Protein AF-A0A8T7BFF5-F1 (afdb_monomer)

Foldseek 3Di:
DVVCCVVVVDDPVVVVVVLVVCVVVQQWDWDDDPPDTDIDGDPNVVVVVVVVVVVVVVVVVVVCVVQPVVRVVVVVVVVVVVVVVVD

Secondary structure (DSSP, 8-state):
-HHHHHHH---HHHHHHHHHHHHHTTSEEEEE-SS-EEEEE-HHHHHHHHHHHHHHHHHHHHHHHHH-HHHHHHHHHHHHHHHHH--

pLDDT: mean 82.61, std 10.08, range [43.62, 95.81]

Solvent-accessible surface area (backbone atoms only — not comparable to full-atom values): 4967 Å² total; per-residue (Å²): 109,74,67,54,33,71,74,70,70,49,60,66,70,58,52,50,52,52,51,51,53,34,36,76,68,56,26,28,46,77,49,75,55,102,86,49,79,44,78,45,68,31,73,65,24,49,53,52,52,50,52,50,52,51,50,53,51,53,50,50,52,49,51,37,68,74,54,36,66,69,51,47,50,50,50,52,54,51,50,49,54,55,55,65,70,77,106

Structure (mmCIF, N/CA/C/O backbone):
data_AF-A0A8T7BFF5-F1
#
_entry.id   AF-A0A8T7BFF5-F1
#
loop_
_atom_site.group_PDB
_atom_site.id
_atom_site.type_symbol
_atom_site.label_atom_id
_atom_site.label_alt_id
_atom_site.label_comp_id
_atom_site.label_asym_id
_atom_site.label_entity_id
_atom_site.label_seq_id
_atom_site.pdbx_PDB_ins_code
_atom_site.Cartn_x
_atom_site.Cartn_y
_atom_site.Cartn_z
_atom_site.occupancy
_atom_site.B_iso_or_equiv
_atom_site.auth_seq_id
_atom_site.auth_comp_id
_atom_site.auth_asym_id
_atom_site.auth_atom_id
_atom_site.pdbx_PDB_model_num
ATOM 1 N N . VAL A 1 1 ? -4.613 12.199 10.098 1.00 63.75 1 VAL A N 1
ATOM 2 C CA . VAL A 1 1 ? -5.197 12.486 8.761 1.00 63.75 1 VAL A CA 1
ATOM 3 C C . VAL A 1 1 ? -4.543 13.703 8.124 1.00 63.75 1 VAL A C 1
ATOM 5 O O . VAL A 1 1 ? -4.102 13.606 6.988 1.00 63.75 1 VAL A O 1
ATOM 8 N N . ASP A 1 2 ? -4.413 14.815 8.848 1.00 74.44 2 ASP A N 1
ATOM 9 C CA . ASP A 1 2 ? -3.907 16.071 8.269 1.00 74.44 2 ASP A CA 1
ATOM 10 C C . ASP A 1 2 ? -2.447 15.975 7.795 1.00 74.44 2 ASP A C 1
ATOM 12 O O . ASP A 1 2 ? -2.110 16.478 6.727 1.00 74.44 2 ASP A O 1
ATOM 16 N N . GLU A 1 3 ? -1.592 15.243 8.514 1.00 78.50 3 GLU A N 1
ATOM 17 C CA . GLU A 1 3 ? -0.236 14.924 8.040 1.00 78.50 3 GLU A CA 1
ATOM 18 C C . GLU A 1 3 ? -0.236 14.019 6.8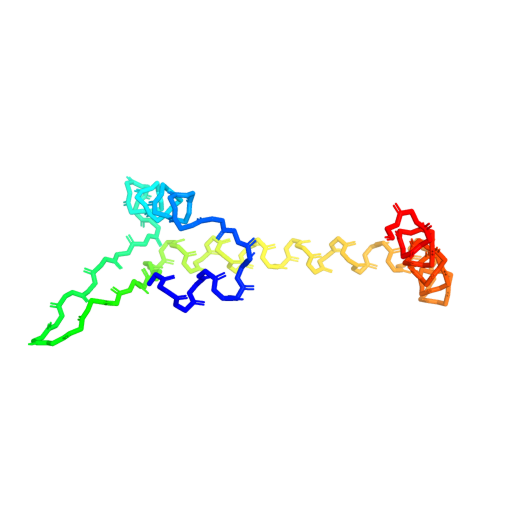00 1.00 78.50 3 GLU A C 1
ATOM 20 O O . GLU A 1 3 ? 0.525 14.258 5.866 1.00 78.50 3 GLU A O 1
ATOM 25 N N . MET A 1 4 ? -1.131 13.026 6.732 1.00 77.38 4 MET A N 1
ATOM 26 C CA . MET A 1 4 ? -1.253 12.147 5.558 1.00 77.38 4 MET A CA 1
ATOM 27 C C . MET A 1 4 ? -1.677 12.929 4.310 1.00 77.38 4 MET A C 1
ATOM 29 O O . MET A 1 4 ? -1.168 12.659 3.227 1.00 77.38 4 MET A O 1
ATOM 33 N N . CYS A 1 5 ? -2.534 13.946 4.460 1.00 77.94 5 CYS A N 1
ATOM 34 C CA . CYS A 1 5 ? -2.917 14.834 3.357 1.00 77.94 5 CYS A CA 1
ATOM 35 C C . CYS A 1 5 ? -1.706 15.597 2.799 1.00 77.94 5 CYS A C 1
ATOM 37 O O . CYS A 1 5 ? -1.572 15.736 1.585 1.00 77.94 5 CYS A O 1
ATOM 39 N N . LYS A 1 6 ? -0.787 16.041 3.671 1.00 79.94 6 LYS A N 1
ATOM 40 C CA . LYS A 1 6 ? 0.442 16.743 3.264 1.00 79.94 6 LYS A CA 1
ATOM 41 C C . LYS A 1 6 ? 1.416 15.833 2.512 1.00 79.94 6 LYS A C 1
ATOM 43 O O . LYS A 1 6 ? 2.037 16.276 1.552 1.00 79.94 6 LYS A O 1
ATOM 48 N N . VAL A 1 7 ? 1.552 14.580 2.949 1.00 81.75 7 VAL A N 1
ATOM 49 C CA . VAL A 1 7 ? 2.527 13.630 2.385 1.00 81.75 7 VAL A CA 1
ATOM 50 C C . VAL A 1 7 ? 2.026 12.999 1.087 1.00 81.75 7 VAL A C 1
ATOM 52 O O . VAL A 1 7 ? 2.765 12.938 0.109 1.00 81.75 7 VAL A O 1
ATOM 55 N N . ILE A 1 8 ? 0.775 12.538 1.067 1.00 80.19 8 ILE A N 1
ATOM 56 C CA . ILE A 1 8 ? 0.231 11.722 -0.028 1.00 80.19 8 ILE A CA 1
ATOM 57 C C . ILE A 1 8 ? -0.362 12.610 -1.140 1.00 80.19 8 ILE A C 1
ATOM 59 O O . ILE A 1 8 ? -0.552 12.146 -2.258 1.00 80.19 8 ILE A O 1
ATOM 63 N N . LYS A 1 9 ? -0.594 13.908 -0.869 1.00 83.88 9 LYS A N 1
ATOM 64 C CA . LYS A 1 9 ? -1.168 14.889 -1.814 1.00 83.88 9 LYS A CA 1
ATOM 65 C C . LYS A 1 9 ? -2.507 14.446 -2.427 1.00 83.88 9 LYS A C 1
ATOM 67 O O . LYS A 1 9 ? -2.834 14.817 -3.549 1.00 83.88 9 LYS A O 1
ATOM 72 N N . ILE A 1 10 ? -3.281 13.671 -1.672 1.00 82.88 10 ILE A N 1
ATOM 73 C CA . ILE A 1 10 ? -4.643 13.246 -2.008 1.00 82.88 10 ILE A CA 1
ATOM 74 C C . ILE A 1 10 ? -5.634 14.083 -1.175 1.00 82.88 10 ILE A C 1
ATOM 76 O O . ILE A 1 10 ? -5.310 14.439 -0.033 1.00 82.88 10 ILE A O 1
ATOM 80 N N . PRO A 1 11 ? -6.830 14.413 -1.701 1.00 86.38 11 PRO A N 1
ATOM 81 C CA . PRO A 1 11 ? -7.876 15.102 -0.952 1.00 86.38 11 PRO A CA 1
ATOM 82 C C . PRO A 1 11 ? -8.243 14.423 0.378 1.00 86.38 11 PRO A C 1
ATOM 84 O O . PRO A 1 11 ? -8.230 13.199 0.521 1.00 86.38 11 PRO A O 1
A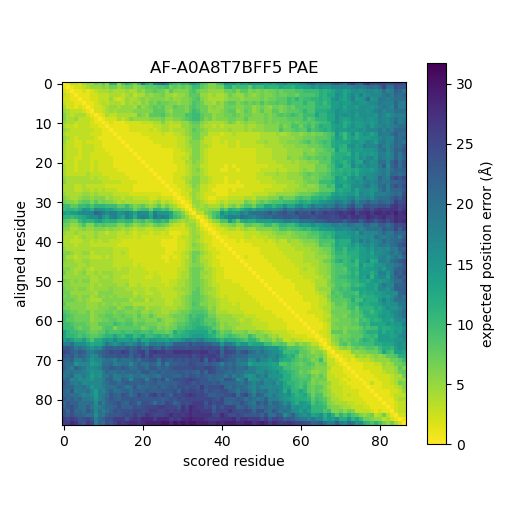TOM 87 N N . ARG A 1 12 ? -8.611 15.230 1.383 1.00 86.12 12 ARG A N 1
ATOM 88 C CA . ARG A 1 12 ? -8.900 14.746 2.747 1.00 86.12 12 ARG A CA 1
ATOM 89 C C . ARG A 1 12 ? -10.032 13.716 2.793 1.00 86.12 12 ARG A C 1
ATOM 91 O O . ARG A 1 12 ? -9.938 12.749 3.543 1.00 86.12 12 ARG A O 1
ATOM 98 N N . ASN A 1 13 ? -11.089 13.937 2.015 1.00 89.38 13 ASN A N 1
ATOM 99 C CA . ASN A 1 13 ? -12.233 13.032 1.891 1.00 89.38 13 ASN A CA 1
ATOM 100 C C . ASN A 1 13 ? -11.811 11.661 1.343 1.00 89.38 13 ASN A C 1
ATOM 102 O O . ASN A 1 13 ? -12.204 10.636 1.890 1.00 89.38 13 ASN A O 1
ATOM 106 N N . GLU A 1 14 ? -10.962 11.630 0.319 1.00 88.50 14 GLU A N 1
ATOM 107 C CA . GLU A 1 14 ? -10.440 10.382 -0.244 1.00 88.50 14 GLU A CA 1
ATOM 108 C C . GLU A 1 14 ? -9.543 9.644 0.752 1.00 88.50 14 GLU A C 1
ATOM 110 O O . GLU A 1 14 ? -9.690 8.440 0.947 1.00 88.50 14 GLU A O 1
ATOM 115 N N . ILE A 1 15 ? -8.676 10.363 1.473 1.00 88.50 15 ILE A N 1
ATOM 116 C CA . ILE A 1 15 ? -7.845 9.766 2.528 1.00 88.50 15 ILE A CA 1
ATOM 117 C C . ILE A 1 15 ? -8.711 9.138 3.624 1.00 88.50 15 ILE A C 1
ATOM 119 O O . ILE A 1 15 ? -8.396 8.052 4.105 1.00 88.50 15 ILE A O 1
ATOM 123 N N . GLN A 1 16 ? -9.812 9.784 4.011 1.00 89.81 16 GLN A N 1
ATOM 124 C CA . GLN A 1 16 ? -10.746 9.220 4.986 1.00 89.81 16 GLN A CA 1
ATOM 125 C C . GLN A 1 16 ? -11.405 7.934 4.476 1.00 89.81 16 GLN A C 1
ATOM 127 O O . GLN A 1 16 ? -11.486 6.972 5.237 1.00 89.81 16 GLN A O 1
ATOM 132 N N . ILE A 1 17 ? -11.816 7.890 3.205 1.00 92.25 17 ILE A N 1
ATOM 133 C CA . ILE A 1 17 ? -12.381 6.685 2.579 1.00 92.25 17 ILE A CA 1
ATOM 134 C C . ILE A 1 17 ? -11.354 5.546 2.589 1.00 92.25 17 ILE A C 1
ATOM 136 O O . ILE A 1 17 ? -11.664 4.448 3.047 1.00 92.25 17 ILE A O 1
ATOM 140 N N . ILE A 1 18 ? -10.113 5.823 2.177 1.00 90.62 18 ILE A N 1
ATOM 141 C CA . ILE A 1 18 ? -9.025 4.835 2.156 1.00 90.62 18 ILE A CA 1
ATOM 142 C C . ILE A 1 18 ? -8.747 4.296 3.564 1.00 90.62 18 ILE A C 1
ATOM 144 O O . ILE A 1 18 ? -8.613 3.091 3.755 1.00 90.62 18 ILE A O 1
ATOM 148 N N . ILE A 1 19 ? -8.684 5.170 4.574 1.00 90.44 19 ILE A N 1
ATOM 149 C CA . ILE A 1 19 ? -8.468 4.757 5.967 1.00 90.44 19 ILE A CA 1
ATOM 150 C C . ILE A 1 19 ? -9.598 3.840 6.441 1.00 90.44 19 ILE A C 1
ATOM 152 O O . ILE A 1 19 ? -9.320 2.801 7.037 1.00 90.44 19 ILE A O 1
ATOM 156 N N . GLN A 1 20 ? -10.856 4.194 6.166 1.00 92.62 20 GLN A N 1
ATOM 157 C CA . GLN A 1 20 ? -12.002 3.363 6.541 1.00 92.62 20 GLN A CA 1
ATOM 158 C C . GLN A 1 20 ? -11.970 1.998 5.856 1.00 92.62 20 GLN A C 1
ATOM 160 O O . GLN A 1 20 ? -12.250 0.985 6.493 1.00 92.62 20 GLN A O 1
ATOM 165 N N . GLU A 1 21 ? -11.567 1.941 4.590 1.00 94.81 21 GLU A N 1
ATOM 16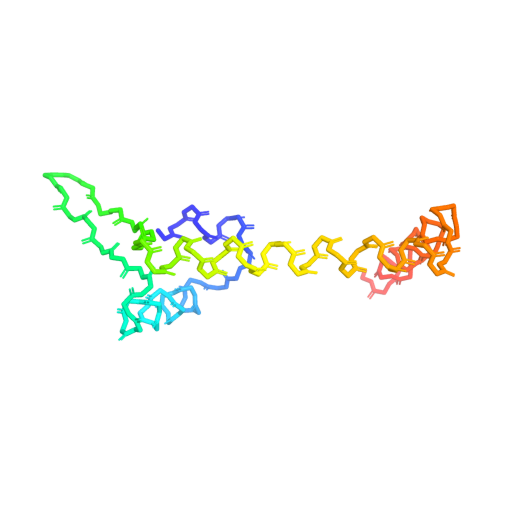6 C CA . GLU A 1 21 ? -11.411 0.679 3.873 1.00 94.81 21 GLU A CA 1
ATOM 167 C C . GLU A 1 21 ? -10.273 -0.185 4.445 1.00 94.81 21 GLU A C 1
ATOM 169 O O . GLU A 1 21 ? -10.407 -1.401 4.579 1.00 94.81 21 GLU A O 1
ATOM 174 N N . LEU A 1 22 ? -9.150 0.424 4.831 1.00 93.44 22 LEU A N 1
ATOM 175 C CA . LEU A 1 22 ? -8.053 -0.301 5.474 1.00 93.44 22 LEU A CA 1
ATOM 176 C C . LEU A 1 22 ? -8.465 -0.853 6.844 1.00 93.44 22 LEU A C 1
ATOM 178 O O . LEU A 1 22 ? -8.080 -1.971 7.188 1.00 93.44 22 LEU A O 1
ATOM 182 N N . ILE A 1 23 ? -9.267 -0.104 7.603 1.00 94.31 23 ILE A N 1
ATOM 183 C CA . ILE A 1 23 ? -9.813 -0.555 8.888 1.00 94.31 23 ILE A CA 1
ATOM 184 C C . ILE A 1 23 ? -10.819 -1.690 8.678 1.00 94.31 23 ILE A C 1
ATOM 186 O O . ILE A 1 23 ? -10.712 -2.723 9.336 1.00 94.31 23 ILE A O 1
ATOM 190 N N . SER A 1 24 ? -11.754 -1.554 7.732 1.00 95.81 24 SER A N 1
ATOM 191 C CA . SER A 1 24 ? -12.775 -2.579 7.469 1.00 95.81 24 SER A CA 1
ATOM 192 C C . SER A 1 24 ? -12.181 -3.905 6.987 1.00 95.81 24 SER A C 1
ATOM 194 O O . SER A 1 24 ? -12.743 -4.967 7.247 1.00 95.81 24 SER A O 1
ATOM 196 N N . LYS A 1 25 ? -11.007 -3.863 6.346 1.00 94.81 25 LYS A N 1
ATOM 197 C CA . LYS A 1 25 ? -10.238 -5.047 5.936 1.00 94.81 25 LYS A CA 1
ATOM 198 C C . LYS A 1 25 ? -9.286 -5.578 7.015 1.00 94.81 25 LYS A C 1
ATOM 200 O O . LYS A 1 25 ? -8.527 -6.505 6.740 1.00 94.81 25 LYS A O 1
ATOM 205 N N . GLY A 1 26 ? -9.283 -4.995 8.215 1.00 93.88 26 GLY A N 1
ATOM 206 C CA . GLY A 1 26 ? -8.403 -5.392 9.318 1.00 93.88 26 GLY A CA 1
ATOM 207 C C . GLY A 1 26 ? -6.917 -5.117 9.061 1.00 93.88 26 GLY A C 1
ATOM 208 O O . GLY A 1 26 ? -6.054 -5.753 9.665 1.00 93.88 26 GLY A O 1
ATOM 209 N N . LEU A 1 27 ? -6.596 -4.202 8.142 1.00 93.69 27 LEU A N 1
ATOM 210 C CA . LEU A 1 27 ? -5.226 -3.837 7.764 1.00 93.69 27 LEU A CA 1
ATOM 211 C C . LEU A 1 27 ? -4.711 -2.625 8.543 1.00 93.69 27 LEU A C 1
ATOM 213 O O . LEU A 1 27 ? -3.501 -2.442 8.671 1.00 93.69 27 LEU A O 1
ATOM 217 N N . ALA A 1 28 ? -5.617 -1.810 9.073 1.00 93.69 28 ALA A N 1
ATOM 218 C CA . 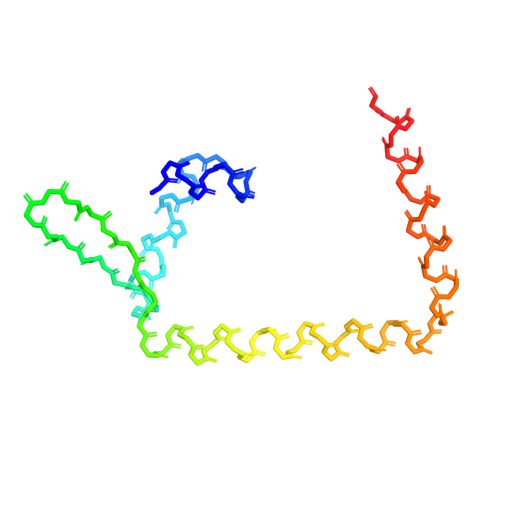ALA A 1 28 ? -5.305 -0.681 9.930 1.00 93.69 28 ALA A CA 1
ATOM 219 C C . ALA A 1 28 ? -6.209 -0.667 11.165 1.00 93.69 28 ALA A C 1
ATOM 221 O O . ALA A 1 28 ? -7.319 -1.189 11.152 1.00 93.69 28 ALA A O 1
ATOM 222 N N . GLU A 1 29 ? -5.728 -0.036 12.225 1.00 92.25 29 GLU A N 1
ATOM 223 C CA . GLU A 1 29 ? -6.439 0.152 13.481 1.00 92.25 29 GLU A CA 1
ATOM 224 C C . GLU A 1 29 ? -6.296 1.598 13.961 1.00 92.25 29 GLU A C 1
ATOM 226 O O . GLU A 1 29 ? -5.282 2.269 13.726 1.00 92.25 29 GLU A O 1
ATOM 231 N N . VAL A 1 30 ? -7.337 2.082 14.635 1.00 89.88 30 VAL A N 1
ATOM 232 C CA . VAL A 1 30 ? -7.358 3.411 15.240 1.00 89.88 30 VAL A CA 1
ATOM 233 C C . VAL A 1 30 ? -7.061 3.265 16.722 1.00 89.88 30 VAL A C 1
ATOM 235 O O . VAL A 1 30 ? -7.824 2.657 17.462 1.00 89.88 30 VAL A O 1
ATOM 238 N N . ASN A 1 31 ? -5.958 3.862 17.152 1.00 86.06 31 ASN A N 1
ATOM 239 C CA . ASN A 1 31 ? -5.576 3.951 18.549 1.00 86.06 31 ASN A CA 1
ATOM 240 C C . ASN A 1 31 ? -5.942 5.345 19.067 1.00 86.06 31 ASN A C 1
ATOM 242 O O . ASN A 1 31 ? -5.246 6.328 18.785 1.00 86.06 31 ASN A O 1
ATOM 246 N N . THR A 1 32 ? -7.050 5.427 19.801 1.00 80.56 32 THR A N 1
ATOM 247 C CA . THR A 1 32 ? -7.488 6.620 20.536 1.00 80.56 32 THR A CA 1
ATOM 248 C C . THR A 1 32 ? -6.902 6.596 21.944 1.00 80.56 32 THR A C 1
ATOM 250 O O . THR A 1 32 ? -7.387 5.871 22.808 1.00 80.56 32 THR A O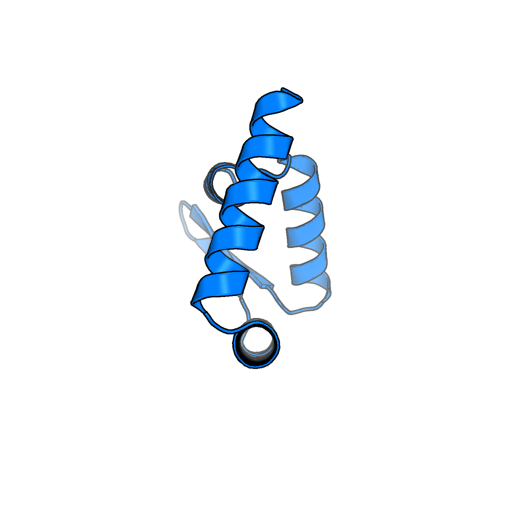 1
ATOM 253 N N . GLY A 1 33 ? -5.840 7.372 22.165 1.00 78.44 33 GLY A N 1
ATOM 254 C CA . GLY A 1 33 ? -5.315 7.654 23.504 1.00 78.44 33 GLY A CA 1
ATOM 255 C C . GLY A 1 33 ? -5.880 8.958 24.076 1.00 78.44 33 GLY A C 1
ATOM 256 O O . GLY A 1 33 ? -6.582 9.690 23.381 1.00 78.44 33 GLY A O 1
ATOM 257 N N . ASN A 1 34 ? -5.504 9.286 25.317 1.00 66.94 34 ASN A N 1
ATOM 258 C CA . ASN A 1 34 ? -6.060 10.380 26.137 1.00 66.94 34 ASN A CA 1
ATOM 259 C C . ASN A 1 34 ? -6.044 11.795 25.508 1.00 66.94 34 ASN A C 1
ATOM 261 O O . ASN A 1 34 ? -6.668 12.695 26.059 1.00 66.94 34 ASN A O 1
ATOM 265 N N . ALA A 1 35 ? -5.354 12.016 24.383 1.00 68.31 35 ALA A N 1
ATOM 266 C CA . ALA A 1 35 ? -5.373 13.297 23.665 1.00 68.31 35 ALA A CA 1
ATOM 267 C C . ALA A 1 35 ? -5.172 13.198 22.140 1.00 68.31 35 ALA A C 1
ATOM 269 O O . ALA A 1 35 ? -5.322 14.202 21.454 1.00 68.31 35 ALA A O 1
ATOM 270 N N . ASN A 1 36 ? -4.840 12.021 21.592 1.00 73.81 36 ASN A N 1
ATOM 271 C CA . ASN A 1 36 ? -4.493 11.866 20.178 1.00 73.81 36 ASN A CA 1
ATOM 272 C C . ASN A 1 36 ? -5.110 10.604 19.575 1.00 73.81 36 ASN A C 1
ATOM 274 O O . ASN A 1 36 ? -5.039 9.515 20.147 1.00 73.81 36 ASN A O 1
ATOM 278 N N . THR A 1 37 ? -5.655 10.762 18.369 1.00 79.19 37 THR A N 1
ATOM 279 C CA . THR A 1 37 ? -6.077 9.651 17.514 1.00 79.19 37 THR A CA 1
ATOM 280 C C . THR A 1 37 ? -4.945 9.327 16.549 1.00 79.19 37 THR A C 1
ATOM 282 O O . THR A 1 37 ? -4.585 10.155 15.712 1.00 79.19 37 THR A O 1
ATOM 285 N N . SER A 1 38 ? -4.379 8.127 16.657 1.00 85.44 38 SER A N 1
ATOM 286 C CA . SER A 1 38 ? -3.355 7.633 15.733 1.00 85.44 38 SER A CA 1
ATOM 287 C C . SER A 1 38 ? -3.890 6.460 14.921 1.00 85.44 38 SER A C 1
ATOM 289 O O . SER A 1 38 ? -4.696 5.675 15.410 1.00 85.44 38 SER A O 1
ATOM 291 N N . ILE A 1 39 ? -3.447 6.350 13.671 1.00 88.31 39 ILE A N 1
ATOM 292 C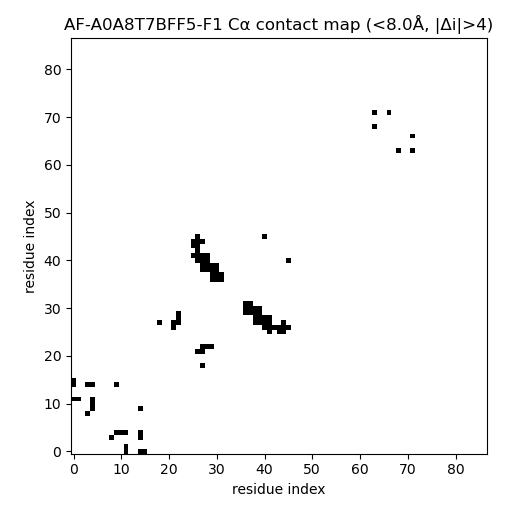 CA . ILE A 1 39 ? -3.762 5.215 12.802 1.00 88.31 39 ILE A CA 1
ATOM 293 C C . ILE A 1 39 ? -2.486 4.396 12.673 1.00 88.31 39 ILE A C 1
ATOM 295 O O . ILE A 1 39 ? -1.436 4.948 12.340 1.00 88.31 39 ILE A O 1
ATOM 299 N N . LYS A 1 40 ? -2.570 3.097 12.947 1.00 91.19 40 LYS A N 1
ATOM 300 C CA . LYS A 1 40 ? -1.455 2.160 12.794 1.00 91.19 40 LYS A CA 1
ATOM 301 C C . LYS A 1 40 ? -1.865 1.010 11.891 1.00 91.19 40 LYS A C 1
ATOM 303 O O . LYS A 1 40 ? -3.040 0.675 11.806 1.00 91.19 40 LYS A O 1
ATOM 308 N N . LEU A 1 41 ? -0.893 0.416 11.207 1.00 92.38 41 LEU A N 1
ATOM 309 C CA . LEU A 1 41 ? -1.114 -0.845 10.507 1.00 92.38 41 LEU A CA 1
ATOM 310 C C . LEU A 1 41 ? -1.179 -1.982 11.526 1.00 92.38 41 LEU A C 1
ATOM 312 O O . LEU A 1 41 ? -0.372 -2.026 12.457 1.00 92.38 41 LEU A O 1
ATOM 316 N N . THR A 1 42 ? -2.095 -2.919 11.308 1.00 94.62 42 THR A N 1
ATOM 317 C CA . THR A 1 42 ? -2.110 -4.188 12.042 1.00 94.62 42 THR A CA 1
ATOM 318 C C . THR A 1 42 ? -0.923 -5.053 11.607 1.00 94.62 42 THR A C 1
ATOM 320 O O . THR A 1 42 ? -0.216 -4.733 10.644 1.00 94.62 42 THR A O 1
ATOM 323 N N . GLN A 1 43 ? -0.699 -6.191 12.270 1.00 93.94 43 GLN A N 1
ATOM 324 C CA . GLN A 1 43 ? 0.293 -7.165 11.802 1.00 93.94 43 GLN A CA 1
ATOM 325 C C . GLN A 1 43 ? 0.032 -7.577 10.340 1.00 93.94 43 GLN A C 1
ATOM 327 O O . GLN A 1 43 ? 0.940 -7.511 9.513 1.00 93.94 43 GLN A O 1
ATOM 332 N N . ALA A 1 44 ? -1.221 -7.897 10.000 1.00 92.31 44 ALA A N 1
ATOM 333 C CA . ALA A 1 44 ? -1.617 -8.252 8.638 1.00 92.31 44 ALA A CA 1
ATOM 334 C C . ALA A 1 44 ? -1.392 -7.098 7.642 1.00 92.31 44 ALA A C 1
ATOM 336 O O . ALA A 1 44 ? -0.943 -7.321 6.514 1.00 92.31 44 ALA A O 1
ATOM 337 N N . GLY A 1 45 ? -1.661 -5.855 8.058 1.00 93.31 45 GLY A N 1
ATOM 338 C CA . GLY A 1 45 ? -1.355 -4.660 7.271 1.00 93.31 45 GLY A CA 1
ATOM 339 C C . GLY A 1 45 ? 0.139 -4.501 6.989 1.00 93.31 45 GLY A C 1
ATOM 340 O O . GLY A 1 45 ? 0.524 -4.231 5.852 1.00 93.31 45 GLY A O 1
ATOM 341 N N . ASN A 1 46 ? 0.984 -4.725 7.998 1.00 92.62 46 ASN A N 1
ATOM 342 C CA . ASN A 1 46 ? 2.442 -4.652 7.875 1.00 92.62 46 ASN A CA 1
ATOM 343 C C . ASN A 1 46 ? 3.028 -5.758 6.985 1.00 92.62 46 ASN A C 1
ATOM 345 O O . ASN A 1 46 ? 3.939 -5.510 6.197 1.00 92.62 46 ASN A O 1
ATOM 349 N N . GLU A 1 47 ? 2.515 -6.982 7.081 1.00 93.31 47 GLU A N 1
ATOM 350 C CA . GLU A 1 47 ? 2.955 -8.084 6.220 1.00 93.31 47 GLU A CA 1
ATOM 351 C C . GLU A 1 47 ? 2.613 -7.804 4.752 1.00 93.31 47 GLU A C 1
ATOM 353 O O . GLU A 1 47 ? 3.471 -7.925 3.873 1.00 93.31 47 GLU A O 1
ATOM 358 N N . LYS A 1 48 ? 1.384 -7.344 4.480 1.00 90.38 48 LYS A N 1
ATOM 359 C CA . LYS A 1 48 ? 0.964 -6.981 3.120 1.00 90.38 48 LYS A CA 1
ATOM 360 C C . LYS A 1 48 ? 1.732 -5.781 2.572 1.00 90.38 48 LYS A C 1
ATOM 362 O O . LYS A 1 48 ? 2.120 -5.811 1.405 1.00 90.38 48 LYS A O 1
ATOM 367 N N . SER A 1 49 ? 1.988 -4.752 3.382 1.00 89.81 49 SER A N 1
ATOM 368 C CA . SER A 1 49 ? 2.763 -3.587 2.941 1.00 89.81 49 SER A CA 1
ATOM 369 C C . SER A 1 49 ? 4.209 -3.964 2.611 1.00 89.81 49 SER A C 1
ATOM 371 O O . SER A 1 49 ? 4.741 -3.510 1.599 1.00 89.81 49 SER A O 1
ATOM 373 N N . ARG A 1 50 ? 4.821 -4.868 3.387 1.00 91.62 50 ARG A N 1
ATOM 374 C CA . ARG A 1 50 ? 6.158 -5.406 3.104 1.00 91.62 50 ARG A CA 1
ATOM 375 C C . ARG A 1 50 ? 6.193 -6.204 1.800 1.00 91.62 50 ARG A C 1
ATOM 377 O O . ARG A 1 50 ? 7.112 -6.018 1.007 1.00 91.62 50 ARG A O 1
ATOM 384 N N . LEU A 1 51 ? 5.202 -7.063 1.556 1.00 90.44 51 LEU A N 1
ATOM 385 C CA . LEU A 1 51 ? 5.096 -7.800 0.292 1.00 90.44 51 LEU A CA 1
ATOM 386 C C . LEU A 1 51 ? 4.956 -6.851 -0.903 1.00 90.44 51 LEU A C 1
ATOM 388 O O . LEU A 1 51 ? 5.652 -7.022 -1.902 1.00 90.44 51 LEU A O 1
ATOM 392 N N . LEU A 1 52 ? 4.109 -5.826 -0.781 1.00 89.81 52 LEU A N 1
ATOM 393 C CA . LEU A 1 52 ? 3.928 -4.820 -1.825 1.0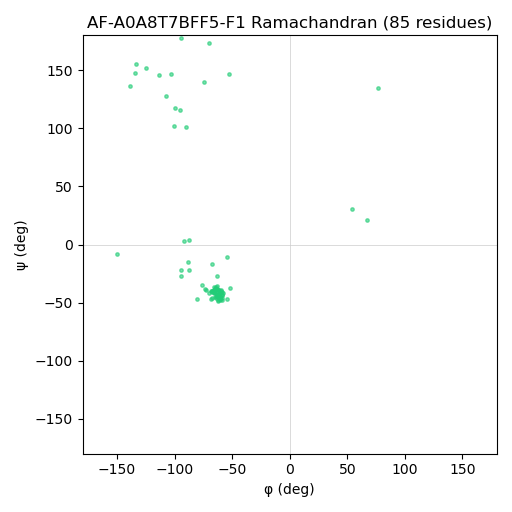0 89.81 52 LEU A CA 1
ATOM 394 C C . LEU A 1 52 ? 5.225 -4.049 -2.100 1.00 89.81 52 LEU A C 1
ATOM 396 O O . LEU A 1 52 ? 5.602 -3.884 -3.257 1.00 89.81 52 LEU A O 1
ATOM 400 N N . LEU A 1 53 ? 5.932 -3.619 -1.051 1.00 90.25 53 LEU A N 1
ATOM 401 C CA . LEU A 1 53 ? 7.213 -2.926 -1.182 1.00 90.25 53 LEU A CA 1
ATOM 402 C C . LEU A 1 53 ? 8.244 -3.795 -1.916 1.00 90.25 53 LEU A C 1
ATOM 404 O O . LEU A 1 53 ? 8.896 -3.323 -2.845 1.00 90.25 53 LEU A O 1
ATOM 408 N N . ASN A 1 54 ? 8.348 -5.071 -1.542 1.00 89.94 54 ASN A N 1
ATOM 409 C CA . ASN A 1 54 ? 9.261 -6.011 -2.187 1.00 89.94 54 ASN A CA 1
ATOM 410 C C . ASN A 1 54 ? 8.927 -6.198 -3.673 1.00 89.94 54 ASN A C 1
ATOM 412 O O . ASN A 1 54 ? 9.833 -6.203 -4.504 1.00 89.94 54 ASN A O 1
ATOM 416 N N . LEU A 1 55 ? 7.642 -6.319 -4.022 1.00 90.56 55 LEU A N 1
ATOM 417 C CA . LEU A 1 55 ? 7.212 -6.420 -5.419 1.00 90.56 55 LEU A CA 1
ATOM 418 C C . LEU A 1 55 ? 7.588 -5.162 -6.205 1.00 90.56 55 LEU A C 1
ATOM 420 O O . LEU A 1 55 ? 8.188 -5.268 -7.272 1.00 90.56 55 LEU A O 1
ATOM 424 N N . LEU A 1 56 ? 7.304 -3.974 -5.664 1.00 87.62 56 LEU A N 1
ATOM 425 C CA . LEU A 1 56 ? 7.665 -2.707 -6.304 1.00 87.62 56 LEU A CA 1
ATOM 426 C C . LEU A 1 56 ? 9.178 -2.599 -6.536 1.00 87.62 56 LEU A C 1
ATOM 428 O O . LEU A 1 56 ? 9.597 -2.232 -7.629 1.00 87.62 56 LEU A O 1
ATOM 432 N N . GLN A 1 57 ? 9.998 -2.990 -5.559 1.00 87.19 57 GLN A N 1
ATOM 433 C CA . GLN A 1 57 ? 11.459 -3.001 -5.693 1.00 87.19 57 GLN A CA 1
ATOM 434 C C . GLN A 1 57 ? 11.952 -4.002 -6.746 1.00 87.19 57 GLN A C 1
ATOM 436 O O . GLN A 1 57 ? 12.878 -3.706 -7.500 1.00 87.19 57 GLN A O 1
ATOM 441 N N . GLN A 1 58 ? 11.342 -5.186 -6.828 1.00 88.50 58 GLN A N 1
ATOM 442 C CA . GLN A 1 58 ? 11.673 -6.166 -7.865 1.00 88.50 58 GLN A CA 1
ATOM 443 C C . GLN A 1 58 ? 11.317 -5.652 -9.262 1.00 88.50 58 GLN A C 1
ATOM 445 O O . GLN A 1 58 ? 12.097 -5.831 -10.198 1.00 88.50 58 GLN A O 1
ATOM 450 N N . HIS A 1 59 ? 10.163 -4.995 -9.402 1.00 85.56 59 HIS A N 1
ATOM 451 C CA . HIS A 1 59 ? 9.755 -4.374 -10.657 1.00 85.56 59 HIS A CA 1
ATOM 452 C C . HIS A 1 59 ? 10.684 -3.227 -11.054 1.00 85.56 59 HIS A C 1
ATOM 454 O O . HIS A 1 59 ? 11.124 -3.201 -12.200 1.00 85.56 59 HIS A O 1
ATOM 460 N N . ASP A 1 60 ? 11.041 -2.345 -10.121 1.00 82.81 60 ASP A N 1
ATOM 461 C CA . ASP A 1 60 ? 11.984 -1.250 -10.363 1.00 82.81 60 ASP A CA 1
ATOM 462 C C . ASP A 1 60 ? 13.345 -1.784 -10.828 1.00 82.81 60 ASP A C 1
ATOM 464 O O . ASP A 1 60 ? 13.849 -1.402 -11.882 1.00 82.81 60 ASP A O 1
ATOM 468 N N . LYS A 1 61 ? 13.880 -2.798 -10.134 1.00 82.56 61 LYS A N 1
ATOM 469 C CA . LYS A 1 61 ? 15.114 -3.477 -10.543 1.00 82.56 61 LYS A CA 1
ATOM 470 C C . LYS A 1 61 ? 15.010 -4.069 -11.949 1.00 82.56 61 LYS A C 1
ATOM 472 O O . LYS A 1 61 ? 15.960 -3.969 -12.719 1.00 82.56 61 LYS A O 1
ATOM 477 N N . LYS A 1 62 ? 13.877 -4.682 -12.298 1.00 83.25 62 LYS A N 1
ATOM 478 C CA . LYS A 1 62 ?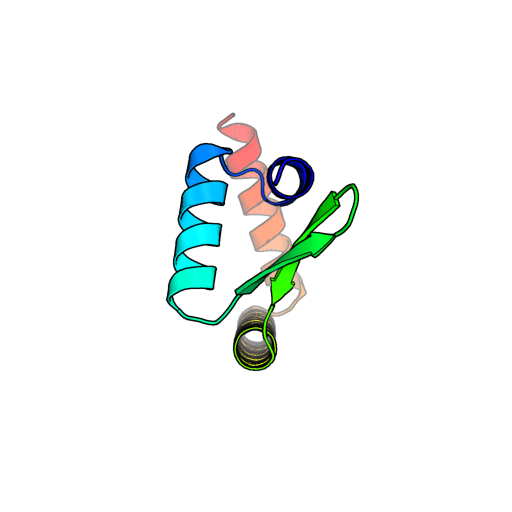 13.661 -5.265 -13.629 1.00 83.25 62 LYS A CA 1
ATOM 479 C C . LYS A 1 62 ? 13.567 -4.192 -14.716 1.00 83.25 62 LYS A C 1
ATOM 481 O O . LYS A 1 62 ? 14.115 -4.388 -15.794 1.00 83.25 62 LYS A O 1
ATOM 486 N N . ILE A 1 63 ? 12.905 -3.068 -14.440 1.00 80.12 63 ILE A N 1
ATOM 487 C CA . ILE A 1 63 ? 12.832 -1.915 -15.349 1.00 80.12 63 ILE A CA 1
ATOM 488 C C . ILE A 1 63 ? 14.237 -1.354 -15.587 1.00 80.12 63 ILE A C 1
ATOM 490 O O . ILE A 1 63 ? 14.645 -1.204 -16.737 1.00 80.12 63 ILE A O 1
ATOM 494 N N . ASN A 1 64 ? 15.003 -1.144 -14.516 1.00 74.12 64 ASN A N 1
ATOM 495 C CA . ASN A 1 64 ? 16.376 -0.648 -14.591 1.00 74.12 64 ASN A CA 1
ATOM 496 C C . ASN A 1 64 ? 17.304 -1.627 -15.331 1.00 74.12 64 ASN A C 1
ATOM 498 O O . ASN A 1 64 ? 18.116 -1.206 -16.147 1.00 74.12 64 ASN A O 1
ATOM 502 N N . GLN A 1 65 ? 17.134 -2.941 -15.146 1.00 79.31 65 GLN A N 1
ATOM 503 C CA . GLN A 1 65 ? 17.866 -3.959 -15.915 1.00 79.31 65 GLN A CA 1
ATOM 504 C C . GLN A 1 65 ? 17.516 -3.964 -17.408 1.00 79.31 65 GLN A C 1
ATOM 506 O O . GLN A 1 65 ? 18.390 -4.219 -18.230 1.00 79.31 65 GLN A O 1
ATOM 511 N N . LEU A 1 66 ? 16.251 -3.723 -17.762 1.00 75.94 66 LEU A N 1
ATOM 512 C CA . LEU A 1 66 ? 15.795 -3.730 -19.156 1.00 75.94 66 LEU A CA 1
ATOM 513 C C . LEU A 1 66 ? 16.199 -2.467 -19.915 1.00 75.94 66 LEU A C 1
ATOM 515 O O . LEU A 1 66 ? 16.448 -2.534 -21.114 1.00 75.94 66 LEU A O 1
ATOM 519 N N . LEU A 1 67 ? 16.227 -1.324 -19.234 1.00 70.81 67 LEU A N 1
ATOM 520 C CA . LEU A 1 67 ? 16.524 -0.039 -19.857 1.00 70.81 67 LEU A CA 1
ATOM 521 C C . LEU A 1 67 ? 18.008 0.328 -19.732 1.00 70.81 67 LEU A C 1
ATOM 523 O O . LEU A 1 67 ? 18.534 1.012 -20.601 1.00 70.81 67 LEU A O 1
ATOM 527 N N . GLY A 1 68 ? 18.703 -0.168 -18.707 1.00 72.50 68 GLY A N 1
ATOM 528 C CA . GLY A 1 68 ? 19.991 0.365 -18.274 1.00 72.50 68 GLY A CA 1
ATOM 529 C C . GLY A 1 68 ? 19.787 1.666 -17.493 1.00 72.50 68 GLY A C 1
ATOM 530 O O . GLY A 1 68 ? 19.011 2.531 -17.908 1.00 72.50 68 GLY A O 1
ATOM 531 N N . ASP A 1 69 ? 20.481 1.808 -16.359 1.00 66.56 69 ASP A N 1
ATOM 532 C CA . ASP A 1 69 ? 20.291 2.924 -15.413 1.00 66.56 69 ASP A CA 1
ATOM 533 C C . ASP A 1 69 ? 20.355 4.301 -16.099 1.00 66.56 69 ASP A C 1
ATOM 535 O O . ASP A 1 69 ? 19.566 5.198 -15.799 1.00 66.56 69 ASP A O 1
ATOM 539 N N . ASP A 1 70 ? 21.241 4.447 -17.085 1.00 69.31 70 ASP A N 1
ATOM 540 C CA . ASP A 1 70 ? 21.481 5.707 -17.792 1.00 69.31 70 ASP A CA 1
ATOM 541 C C . ASP A 1 70 ? 20.332 6.082 -18.754 1.00 69.31 70 ASP A C 1
ATOM 543 O O . ASP A 1 70 ? 19.895 7.233 -18.820 1.00 69.31 70 ASP A O 1
ATOM 547 N N . VAL A 1 71 ? 19.751 5.098 -19.451 1.00 70.12 71 VAL A N 1
ATOM 548 C CA . VAL A 1 71 ? 18.636 5.320 -20.390 1.00 70.12 71 VAL A CA 1
ATOM 549 C C . VAL A 1 71 ? 17.343 5.602 -19.634 1.00 70.12 71 VAL A C 1
ATOM 551 O O . VAL A 1 71 ? 16.569 6.470 -20.039 1.00 70.12 71 VAL A O 1
ATOM 554 N N . PHE A 1 72 ? 17.105 4.915 -18.513 1.00 71.94 72 PHE A N 1
ATOM 555 C CA . PHE A 1 72 ? 15.932 5.179 -17.683 1.00 71.94 72 PHE A CA 1
ATOM 556 C C . PHE A 1 72 ? 15.987 6.576 -17.052 1.00 71.94 72 PHE A C 1
ATOM 558 O O . PHE A 1 72 ? 14.982 7.294 -17.056 1.00 71.94 72 PHE A O 1
ATOM 565 N N . LEU A 1 73 ? 17.161 7.010 -16.579 1.00 69.88 73 LEU A N 1
ATOM 566 C CA . LEU A 1 73 ? 17.366 8.367 -16.069 1.00 69.88 73 LEU A CA 1
ATOM 567 C C . LEU A 1 73 ? 17.151 9.429 -17.155 1.00 69.88 73 LEU A C 1
ATOM 569 O O . LEU A 1 73 ? 16.452 10.416 -16.904 1.00 69.88 73 LEU A O 1
ATOM 573 N N . GLN A 1 74 ? 17.671 9.217 -18.369 1.00 76.69 74 GLN A N 1
ATOM 574 C CA . GLN A 1 74 ? 17.429 10.114 -19.505 1.00 76.69 74 GLN A CA 1
ATOM 575 C C . GLN A 1 74 ? 15.948 10.156 -19.905 1.00 76.69 74 GLN A C 1
ATOM 577 O O . GLN A 1 74 ? 15.389 11.239 -20.093 1.00 76.69 74 GLN A O 1
ATOM 582 N N . PHE A 1 75 ? 15.280 9.002 -19.976 1.00 78.75 75 PHE A N 1
ATOM 583 C CA . PHE A 1 75 ? 13.852 8.907 -20.280 1.00 78.75 75 PHE A CA 1
ATOM 584 C C . PHE A 1 75 ? 12.999 9.638 -19.237 1.00 78.75 75 PHE A C 1
ATOM 586 O O . PHE A 1 75 ? 12.155 10.462 -19.592 1.00 78.75 75 PHE A O 1
ATOM 593 N N . ARG A 1 76 ? 13.268 9.419 -17.944 1.00 77.38 76 ARG A N 1
ATOM 594 C CA . ARG A 1 76 ? 12.596 10.115 -16.838 1.00 77.38 76 ARG A CA 1
ATOM 595 C C . ARG A 1 76 ? 12.834 11.625 -16.887 1.00 77.38 76 ARG A C 1
ATOM 597 O O . ARG A 1 76 ? 11.898 12.396 -16.680 1.00 77.38 76 ARG A O 1
ATOM 604 N N . GLY A 1 77 ? 14.065 12.051 -17.172 1.00 77.56 77 GLY A N 1
ATOM 605 C CA . GLY A 1 77 ? 14.419 13.461 -17.329 1.00 77.56 77 GLY A CA 1
ATOM 606 C C . GLY A 1 77 ? 13.672 14.128 -18.487 1.00 77.56 77 GLY A C 1
ATOM 607 O O . GLY A 1 77 ? 13.150 15.231 -18.329 1.00 77.56 77 GLY A O 1
ATOM 608 N N . ASN A 1 78 ? 13.556 13.442 -19.625 1.00 78.31 78 ASN A N 1
ATOM 609 C CA . ASN A 1 78 ? 12.828 13.939 -20.792 1.00 78.31 78 ASN A CA 1
ATOM 610 C C . ASN A 1 78 ? 11.310 13.977 -20.554 1.00 78.31 78 ASN A C 1
ATOM 612 O O . ASN A 1 78 ? 10.679 14.981 -20.873 1.00 78.31 78 ASN A O 1
ATOM 616 N N . LEU A 1 79 ? 10.729 12.955 -19.914 1.00 80.44 79 LEU A N 1
ATOM 617 C CA . LEU A 1 79 ? 9.319 12.959 -19.500 1.00 80.44 79 LEU A 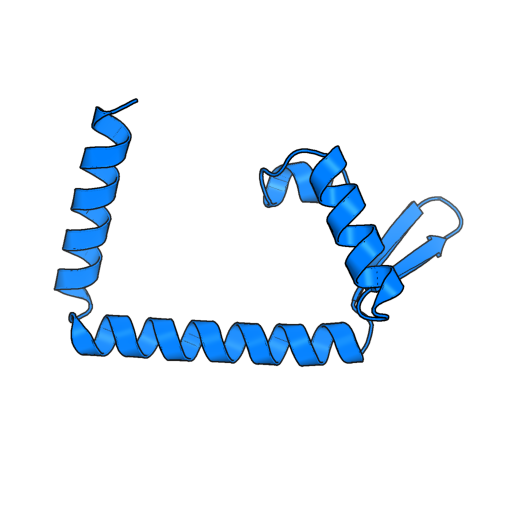CA 1
ATOM 618 C C . LEU A 1 79 ? 9.000 14.119 -18.557 1.00 80.44 79 LEU A C 1
ATOM 620 O O . LEU A 1 79 ? 7.988 14.792 -18.733 1.00 80.44 79 LEU A O 1
ATOM 624 N N . LYS A 1 80 ? 9.877 14.383 -17.582 1.00 78.06 80 LYS A N 1
ATOM 625 C CA . LYS A 1 80 ? 9.700 15.508 -16.665 1.00 78.06 80 LYS A CA 1
ATOM 626 C C . LYS A 1 80 ? 9.681 16.845 -17.411 1.00 78.06 80 LYS A C 1
ATOM 628 O O . LYS A 1 80 ? 8.784 17.640 -17.165 1.00 78.06 80 LYS A O 1
ATOM 633 N N . LYS A 1 81 ? 10.602 17.061 -18.359 1.00 79.31 81 LYS A N 1
ATOM 634 C CA . LYS A 1 81 ? 10.614 18.269 -19.206 1.00 79.31 81 LYS A CA 1
ATOM 635 C C . LYS A 1 81 ? 9.332 18.417 -20.030 1.00 79.31 81 LYS A C 1
ATOM 637 O O . LYS A 1 81 ? 8.841 19.526 -20.172 1.00 79.31 81 LYS A O 1
ATOM 642 N N . ILE A 1 82 ? 8.790 17.318 -20.557 1.00 74.12 82 ILE A N 1
ATOM 643 C CA . ILE A 1 82 ? 7.539 17.329 -21.333 1.00 74.12 82 ILE A CA 1
ATOM 644 C C . ILE A 1 82 ? 6.338 17.680 -20.444 1.00 74.12 82 ILE A C 1
ATOM 646 O O . ILE A 1 82 ? 5.473 18.443 -20.864 1.00 74.12 82 ILE A O 1
ATOM 650 N N . ILE A 1 83 ? 6.273 17.149 -19.221 1.00 71.50 83 ILE A N 1
ATOM 651 C CA . ILE A 1 83 ? 5.198 17.467 -18.269 1.00 71.50 83 ILE A CA 1
ATOM 652 C C . ILE A 1 83 ? 5.292 18.930 -17.822 1.00 71.50 83 ILE A C 1
ATOM 654 O O . ILE A 1 83 ? 4.285 19.629 -17.850 1.00 71.50 83 ILE A O 1
ATOM 658 N N . ASP A 1 84 ? 6.497 19.396 -17.480 1.00 72.88 84 ASP A N 1
ATOM 659 C CA . ASP A 1 84 ? 6.752 20.775 -17.046 1.00 72.88 84 ASP A CA 1
ATOM 660 C C . ASP A 1 84 ? 6.546 21.804 -18.186 1.00 72.88 84 ASP A C 1
ATOM 662 O O . ASP A 1 84 ? 6.424 22.987 -17.907 1.00 72.88 84 ASP A O 1
ATOM 666 N N . TRP A 1 85 ? 6.517 21.386 -19.461 1.00 63.34 85 TRP A N 1
ATOM 667 C CA . TRP A 1 85 ? 6.220 22.262 -20.609 1.00 63.34 85 TRP A CA 1
ATOM 668 C C . TRP A 1 85 ? 4.713 22.373 -20.909 1.00 63.34 85 TRP A C 1
ATOM 670 O O . TRP A 1 85 ? 4.272 23.328 -21.543 1.00 63.34 85 TRP A O 1
ATOM 680 N N . ASN A 1 86 ? 3.911 21.403 -20.463 1.00 51.88 86 ASN A N 1
ATOM 681 C CA . ASN A 1 86 ? 2.455 21.398 -20.655 1.00 51.88 86 ASN A CA 1
ATOM 682 C C . ASN A 1 86 ? 1.679 22.048 -19.490 1.00 51.88 86 ASN A C 1
ATOM 684 O O . ASN A 1 86 ? 0.447 22.047 -19.511 1.00 51.88 86 ASN A O 1
ATOM 688 N N . TYR A 1 87 ? 2.388 22.584 -18.494 1.00 43.62 87 TYR A N 1
ATOM 689 C CA . TYR A 1 87 ? 1.872 23.344 -17.351 1.00 43.62 87 TYR A CA 1
ATOM 690 C C . TYR A 1 87 ? 2.555 24.709 -17.277 1.00 43.62 87 TYR A C 1
ATOM 692 O O . TYR A 1 87 ? 1.905 25.643 -16.757 1.00 43.62 87 TYR A O 1
#

Mean predicted aligned error: 9.68 Å

Nearest PDB structures (foldseek):
  4aih-assembly1_A  TM=7.640E-01  e=2.106E-02  Yersinia pseudotuberculosis YPIII
  3s2w-assembly1_A  TM=6.917E-01  e=3.166E-02  Methanosarcina mazei Go1
  3fm5-assembly3_C  TM=7.236E-01  e=8.195E-02  Rhodococcus jostii RHA1
  3s2w-assembly2_D  TM=6.941E-01  e=1.982E-01  Methanosarcina mazei Go1
  2rdp-assembly1_A-2  TM=6.117E-01  e=8.771E-02  Geobacillus stearothermophilus

Sequence (87 aa):
VDEMCKVIKIPRNEIQIIIQELISKGLAEVNTGNANTSIKLTQAGNEKSRLLLNLLQQHDKKINQLLGDDVFLQFRGNLKKIIDWNY

Radius of gyration: 18.29 Å; Cα contacts (8 Å, |Δi|>4): 49; chains: 1; bounding box: 34×32×48 Å